Protein AF-A0A5C7N7D4-F1 (afdb_monomer_lite)

Secondary structure (DSSP, 8-state):
-HHHHHHHHHHHHHHHHHHHHHHHHHH-HHHHHHTTT----SHHHHHHHIIIIIIHHHHHHHHHHHHHHS-SHHHHHHHHHHHHHHHHHHHHHHHHH-PPPHHHHHHHHHHHHHHHHHHHHHHHHHTTTSPPPP---

Sequence (137 aa):
MITKRIAQVFLSIMALAFCKVGVEALFTPQAVLANVGIALDNTSALSSMRAVYGGMHLVFGLFCLWGVFKKQVGPLLLVSLYASGFVIGRCAGILLDGKPNEFVTTWLLTELFSLIVSVGLLMAMQRKVEPKPATAL

Structure (mmCIF, N/CA/C/O backbone):
data_AF-A0A5C7N7D4-F1
#
_entry.id   AF-A0A5C7N7D4-F1
#
loop_
_atom_site.group_PDB
_atom_site.id
_atom_site.type_symbol
_atom_site.label_atom_id
_atom_site.label_alt_id
_atom_site.label_comp_id
_atom_site.label_asym_id
_atom_site.label_entity_id
_atom_site.label_seq_id
_atom_site.pdbx_PDB_ins_code
_atom_site.Cartn_x
_atom_site.Cartn_y
_atom_site.Cartn_z
_atom_site.occupancy
_atom_site.B_iso_or_equiv
_atom_site.auth_seq_id
_atom_site.auth_comp_id
_atom_site.auth_asym_id
_atom_site.auth_atom_id
_atom_site.pdbx_PDB_model_num
ATOM 1 N N . MET A 1 1 ? -19.791 0.388 17.184 1.00 74.31 1 MET A N 1
ATOM 2 C CA . MET A 1 1 ? -19.822 -0.818 16.327 1.00 74.31 1 MET A CA 1
ATOM 3 C C . MET A 1 1 ? -19.716 -0.500 14.834 1.00 74.31 1 MET A C 1
ATOM 5 O O . MET A 1 1 ? -18.893 -1.123 14.183 1.00 74.31 1 MET A O 1
ATOM 9 N N . ILE A 1 2 ? -20.448 0.490 14.304 1.00 91.75 2 ILE A N 1
ATOM 10 C CA . ILE A 1 2 ? -20.459 0.832 12.862 1.00 91.75 2 ILE A CA 1
ATOM 11 C C . ILE A 1 2 ? -19.067 1.198 12.306 1.00 91.75 2 ILE A C 1
ATOM 13 O O . ILE A 1 2 ? -18.586 0.522 11.406 1.00 91.75 2 ILE A O 1
ATOM 17 N N . THR A 1 3 ? -18.357 2.170 12.898 1.00 93.50 3 THR A N 1
ATOM 18 C CA . THR A 1 3 ? -16.996 2.577 12.463 1.00 93.50 3 THR A CA 1
ATOM 19 C C . THR A 1 3 ? -16.021 1.400 12.383 1.00 93.50 3 THR A C 1
ATOM 21 O O . THR A 1 3 ? -15.238 1.292 11.447 1.00 93.50 3 THR A O 1
ATOM 24 N N . LYS A 1 4 ? -16.112 0.475 13.349 1.00 94.56 4 LYS A N 1
ATOM 25 C CA . LYS A 1 4 ? -15.281 -0.731 13.400 1.00 94.56 4 LYS A CA 1
ATOM 26 C C . LYS A 1 4 ? -15.526 -1.623 12.177 1.00 94.56 4 LYS A C 1
ATOM 28 O O . LYS A 1 4 ? -14.568 -2.120 11.597 1.00 94.56 4 LYS A O 1
ATOM 33 N N . ARG A 1 5 ? -16.792 -1.815 11.786 1.00 97.06 5 ARG A N 1
ATOM 34 C CA . ARG A 1 5 ? -17.175 -2.609 10.606 1.00 97.06 5 ARG A CA 1
ATOM 35 C C . ARG A 1 5 ? -16.718 -1.947 9.308 1.00 97.06 5 ARG A C 1
ATOM 37 O O . ARG A 1 5 ? -16.140 -2.630 8.475 1.00 97.06 5 ARG A O 1
ATOM 44 N N . ILE A 1 6 ? -16.888 -0.630 9.179 1.00 97.75 6 ILE A N 1
ATOM 45 C CA . ILE A 1 6 ? -16.408 0.124 8.008 1.00 97.75 6 ILE A CA 1
ATOM 46 C C . ILE A 1 6 ? -14.888 -0.027 7.867 1.00 97.75 6 ILE A C 1
ATOM 48 O O . ILE A 1 6 ? -14.402 -0.361 6.791 1.00 97.75 6 ILE A O 1
ATOM 52 N N . ALA A 1 7 ? -14.143 0.114 8.968 1.00 97.75 7 ALA A N 1
ATOM 53 C CA . ALA A 1 7 ? -12.699 -0.093 8.964 1.00 97.75 7 ALA A CA 1
ATOM 54 C C . ALA A 1 7 ? -12.297 -1.525 8.576 1.00 97.75 7 ALA A C 1
ATOM 56 O O . ALA A 1 7 ? -11.320 -1.698 7.860 1.00 97.75 7 ALA A O 1
ATOM 57 N N . GLN A 1 8 ? -13.045 -2.552 8.999 1.00 98.12 8 GLN A N 1
ATOM 58 C CA . GLN A 1 8 ? -12.786 -3.934 8.571 1.00 98.12 8 GLN A CA 1
ATOM 59 C C . GLN A 1 8 ? -12.967 -4.111 7.064 1.00 98.12 8 GLN A C 1
ATOM 61 O O . GLN A 1 8 ? -12.117 -4.729 6.430 1.00 98.12 8 GLN A O 1
ATOM 66 N N . VAL A 1 9 ? -14.043 -3.567 6.492 1.00 98.38 9 VAL A N 1
ATOM 67 C CA . VAL A 1 9 ? -14.297 -3.649 5.046 1.00 98.38 9 VAL A CA 1
ATOM 68 C C . VAL A 1 9 ? -13.196 -2.925 4.277 1.00 98.38 9 VAL A C 1
ATOM 70 O O . VAL A 1 9 ? -12.586 -3.515 3.391 1.00 98.38 9 VAL A O 1
ATOM 73 N N . PHE A 1 10 ? -12.874 -1.692 4.671 1.00 98.56 10 PHE A N 1
ATOM 74 C CA . PHE A 1 10 ? -11.804 -0.917 4.047 1.00 98.56 10 PHE A CA 1
ATOM 75 C C . PHE A 1 10 ? -10.450 -1.640 4.111 1.00 98.56 10 PHE A C 1
ATOM 77 O O . PHE A 1 10 ? -9.804 -1.824 3.084 1.00 98.56 10 PHE A O 1
ATOM 84 N N . LEU A 1 11 ? -10.047 -2.131 5.289 1.00 98.62 11 LEU A N 1
ATOM 85 C CA . LEU A 1 11 ? -8.796 -2.880 5.444 1.00 98.62 11 LEU A CA 1
ATOM 86 C C . LEU A 1 11 ? -8.791 -4.202 4.670 1.00 98.62 11 LEU A C 1
ATOM 88 O O . LEU A 1 11 ? -7.731 -4.618 4.221 1.00 98.62 11 LEU A O 1
ATOM 92 N N . SER A 1 12 ? -9.946 -4.846 4.479 1.00 98.69 12 SER A N 1
ATOM 93 C CA . SER A 1 12 ? -10.046 -6.052 3.645 1.00 98.69 12 SER A CA 1
ATOM 94 C C . SER A 1 12 ? -9.779 -5.727 2.175 1.00 98.69 12 SER A C 1
ATOM 96 O O . SER A 1 12 ? -9.040 -6.447 1.511 1.00 98.69 12 SER A O 1
ATOM 98 N N . ILE A 1 13 ? -10.323 -4.610 1.681 1.00 98.56 13 ILE A N 1
ATOM 99 C CA . ILE A 1 13 ? -10.070 -4.131 0.316 1.00 98.56 13 ILE A CA 1
ATOM 100 C C . ILE A 1 13 ? -8.587 -3.770 0.149 1.00 98.56 13 ILE A C 1
ATOM 102 O O . ILE A 1 13 ? -7.964 -4.203 -0.817 1.00 98.56 13 ILE A O 1
ATOM 106 N N . MET A 1 14 ? -7.998 -3.047 1.109 1.00 98.56 14 MET A N 1
ATOM 107 C CA . MET A 1 14 ? -6.568 -2.707 1.088 1.00 98.56 14 MET A CA 1
ATOM 108 C C . MET A 1 14 ? -5.678 -3.952 1.151 1.00 98.56 14 MET A C 1
ATOM 110 O O . MET A 1 14 ? -4.700 -4.045 0.414 1.00 98.56 14 MET A O 1
ATOM 114 N N . ALA A 1 15 ? -6.036 -4.939 1.979 1.00 98.69 15 ALA A N 1
ATOM 115 C CA . ALA A 1 15 ? -5.319 -6.205 2.057 1.00 98.69 15 ALA A CA 1
ATOM 116 C C . ALA A 1 15 ? -5.294 -6.922 0.704 1.00 98.69 15 ALA A C 1
ATOM 118 O O . ALA A 1 15 ? -4.231 -7.334 0.249 1.00 98.69 15 ALA A O 1
ATOM 119 N N . LEU A 1 16 ? -6.447 -7.023 0.036 1.00 98.56 16 LEU A N 1
ATOM 120 C CA . LEU A 1 16 ? -6.541 -7.629 -1.290 1.00 98.56 16 LEU A CA 1
ATOM 121 C C . LEU A 1 16 ? -5.735 -6.849 -2.333 1.00 98.56 16 LEU A C 1
ATOM 123 O O . LEU A 1 16 ? -4.995 -7.461 -3.099 1.00 98.56 16 LEU A O 1
ATOM 127 N N . ALA A 1 17 ? -5.835 -5.517 -2.345 1.00 97.75 17 ALA A N 1
ATOM 128 C CA . ALA A 1 17 ? -5.104 -4.672 -3.285 1.00 97.75 17 ALA A CA 1
ATOM 129 C C . ALA A 1 17 ? -3.580 -4.813 -3.123 1.00 97.75 17 ALA A C 1
ATOM 131 O O . ALA A 1 17 ? -2.877 -5.075 -4.099 1.00 97.75 17 ALA A O 1
ATOM 132 N N . PHE A 1 18 ? -3.072 -4.716 -1.892 1.00 98.31 18 PHE A N 1
ATOM 133 C CA . PHE A 1 18 ? -1.646 -4.857 -1.607 1.00 98.31 18 PHE A CA 1
ATOM 134 C C . PHE A 1 18 ? -1.126 -6.270 -1.855 1.00 98.31 18 PHE A C 1
ATOM 136 O O . PHE A 1 18 ? -0.067 -6.421 -2.457 1.00 98.31 18 PHE A O 1
ATOM 143 N N . CYS A 1 19 ? -1.868 -7.308 -1.460 1.00 98.50 19 CYS A N 1
ATOM 144 C CA . CYS A 1 19 ? -1.478 -8.684 -1.759 1.00 98.50 19 CYS A CA 1
ATOM 145 C C . CYS A 1 19 ? -1.460 -8.946 -3.267 1.00 98.50 19 CYS A C 1
ATOM 1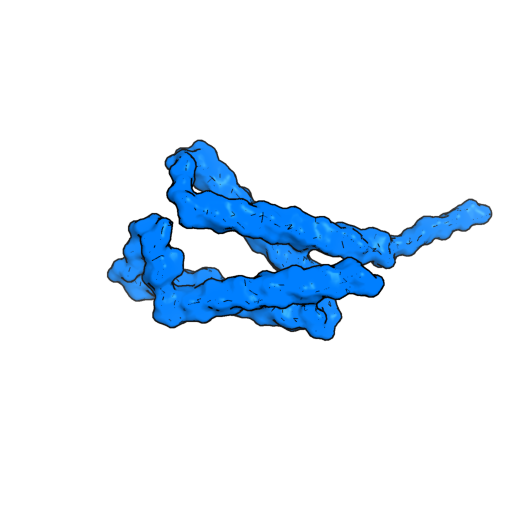47 O O . CYS A 1 19 ? -0.536 -9.595 -3.745 1.00 98.50 19 CYS A O 1
ATOM 149 N N . LYS A 1 20 ? -2.431 -8.418 -4.027 1.00 97.38 20 LYS A N 1
ATOM 150 C CA . LYS A 1 20 ? -2.449 -8.544 -5.489 1.00 97.38 20 LYS A CA 1
ATOM 151 C C . LYS A 1 20 ? -1.185 -7.938 -6.102 1.00 97.38 20 LYS A C 1
ATOM 153 O O . LYS A 1 20 ? -0.479 -8.640 -6.819 1.00 97.38 20 LYS A O 1
ATOM 158 N N . VAL A 1 21 ? -0.886 -6.674 -5.790 1.00 96.25 21 VAL A N 1
ATOM 159 C CA . VAL A 1 21 ? 0.317 -5.988 -6.299 1.00 96.25 21 VAL A CA 1
ATOM 160 C C . VAL A 1 21 ? 1.586 -6.716 -5.853 1.00 96.25 21 VAL A C 1
ATOM 162 O O . VAL A 1 21 ? 2.471 -6.956 -6.670 1.00 96.25 21 VAL A O 1
ATOM 165 N N . GLY A 1 22 ? 1.644 -7.137 -4.587 1.00 98.06 22 GLY A N 1
ATOM 166 C CA . GLY A 1 22 ? 2.772 -7.874 -4.026 1.00 98.06 22 GLY A CA 1
ATOM 167 C C . GLY A 1 22 ? 3.048 -9.191 -4.753 1.00 98.06 22 GLY A C 1
ATOM 168 O O . GLY A 1 22 ? 4.181 -9.475 -5.134 1.00 98.06 22 GLY A O 1
ATOM 169 N N . VAL A 1 23 ? 2.011 -9.991 -5.001 1.00 98.31 23 VAL A N 1
ATOM 170 C CA . VAL A 1 23 ? 2.132 -11.247 -5.753 1.00 98.31 23 VAL A CA 1
ATOM 171 C C . VAL A 1 23 ? 2.547 -10.968 -7.199 1.00 98.31 23 VAL A C 1
ATOM 173 O O . VAL A 1 23 ? 3.503 -11.567 -7.688 1.00 98.31 23 VAL A O 1
ATOM 176 N N . GLU A 1 24 ? 1.893 -10.025 -7.874 1.00 97.06 24 GLU A N 1
ATOM 177 C CA . GLU A 1 24 ? 2.203 -9.685 -9.265 1.00 97.06 24 GLU A CA 1
ATOM 178 C C . GLU A 1 24 ? 3.653 -9.202 -9.428 1.00 97.06 24 GLU A C 1
ATOM 180 O O . GLU A 1 24 ? 4.367 -9.677 -10.307 1.00 97.06 24 GLU A O 1
ATOM 185 N N . ALA A 1 25 ? 4.151 -8.348 -8.534 1.00 97.31 25 ALA A N 1
ATOM 186 C CA . ALA A 1 25 ? 5.536 -7.885 -8.565 1.00 97.31 25 ALA A CA 1
ATOM 187 C C . ALA A 1 25 ? 6.558 -8.975 -8.183 1.00 97.31 25 ALA A C 1
ATOM 189 O O . ALA A 1 25 ? 7.689 -8.957 -8.677 1.00 97.31 25 ALA A O 1
ATOM 190 N N . LEU A 1 26 ? 6.191 -9.946 -7.337 1.00 98.06 26 LEU A N 1
ATOM 191 C CA . LEU A 1 26 ? 7.062 -11.077 -6.988 1.00 98.06 26 LEU A CA 1
ATOM 192 C C . LEU A 1 26 ? 7.281 -12.036 -8.158 1.00 98.06 26 LEU A C 1
ATOM 194 O O . LEU A 1 26 ? 8.400 -12.515 -8.339 1.00 98.06 26 LEU A O 1
ATOM 198 N N . PHE A 1 27 ? 6.253 -12.292 -8.968 1.00 97.88 27 PHE A N 1
ATOM 199 C CA . PHE A 1 27 ? 6.345 -13.244 -10.077 1.00 97.88 27 PHE A CA 1
ATOM 200 C C . PHE A 1 27 ? 6.635 -12.545 -11.413 1.00 97.88 27 PHE A C 1
ATOM 202 O O . PHE A 1 27 ? 7.585 -12.905 -12.110 1.00 97.88 27 PHE A O 1
ATOM 209 N N . THR A 1 28 ? 5.927 -11.460 -11.722 1.00 96.75 28 THR A N 1
ATOM 210 C CA . THR A 1 28 ? 5.936 -10.761 -13.019 1.00 96.75 28 THR A CA 1
ATOM 211 C C . THR A 1 28 ? 6.210 -9.254 -12.850 1.00 96.75 28 THR A C 1
ATOM 213 O O . THR A 1 28 ? 5.330 -8.425 -13.073 1.00 96.75 28 THR A O 1
ATOM 216 N N . PRO A 1 29 ? 7.447 -8.850 -12.499 1.00 96.25 29 PRO A N 1
ATOM 217 C CA . PRO A 1 29 ? 7.762 -7.478 -12.089 1.00 96.25 29 PRO A CA 1
ATOM 218 C C . PRO A 1 29 ? 7.697 -6.502 -13.273 1.00 96.25 29 PRO A C 1
ATOM 220 O O . PRO A 1 29 ? 7.339 -5.341 -13.106 1.00 96.25 29 PRO A O 1
ATOM 223 N N . GLN A 1 30 ? 8.000 -6.986 -14.483 1.00 96.19 30 GLN A N 1
ATOM 224 C CA . GLN A 1 30 ? 7.936 -6.210 -15.716 1.00 96.19 30 GLN A CA 1
ATOM 225 C C . GLN A 1 30 ? 6.498 -5.806 -16.060 1.00 96.19 30 GLN A C 1
ATOM 227 O O . GLN A 1 30 ? 6.281 -4.712 -16.573 1.00 96.19 30 GLN A O 1
ATOM 232 N N . ALA A 1 31 ? 5.511 -6.656 -15.754 1.00 93.38 31 ALA A N 1
ATOM 233 C CA . ALA A 1 31 ? 4.105 -6.362 -16.024 1.00 93.38 31 ALA A CA 1
ATOM 234 C C . ALA A 1 31 ? 3.616 -5.153 -15.207 1.00 93.38 31 ALA A C 1
ATOM 236 O O . ALA A 1 31 ? 2.914 -4.293 -15.736 1.00 93.38 31 ALA A O 1
ATOM 237 N N . VAL A 1 32 ? 4.081 -5.029 -13.958 1.00 93.06 32 VAL A N 1
ATOM 238 C CA . VAL A 1 32 ? 3.730 -3.922 -13.053 1.00 93.06 32 VAL A CA 1
ATOM 239 C C . VAL A 1 32 ? 4.179 -2.566 -13.607 1.00 93.06 32 VAL A C 1
ATOM 241 O O . VAL A 1 32 ? 3.478 -1.568 -13.447 1.00 93.06 32 VAL A O 1
ATOM 244 N N . LEU A 1 33 ? 5.324 -2.524 -14.293 1.00 93.62 33 LEU A N 1
ATOM 245 C CA . LEU A 1 33 ? 5.902 -1.287 -14.827 1.00 93.62 33 LEU A CA 1
ATOM 246 C C . LEU A 1 33 ? 5.632 -1.036 -16.312 1.00 93.62 33 LEU A C 1
ATOM 248 O O . LEU A 1 33 ? 5.955 0.042 -16.814 1.00 93.62 33 LEU A O 1
ATOM 252 N N . ALA A 1 34 ? 5.004 -1.978 -17.015 1.00 91.81 34 ALA A N 1
ATOM 253 C CA . ALA A 1 34 ? 4.703 -1.827 -18.436 1.00 91.81 34 ALA A CA 1
ATOM 254 C C . ALA A 1 34 ? 3.878 -0.556 -18.716 1.00 91.81 34 ALA A C 1
ATOM 256 O O . ALA A 1 34 ? 4.167 0.180 -19.656 1.00 91.81 34 ALA A O 1
ATOM 257 N N . ASN A 1 35 ? 2.922 -0.234 -17.836 1.00 88.75 35 ASN A N 1
ATOM 258 C CA . ASN A 1 35 ? 2.057 0.946 -17.957 1.00 88.75 35 ASN A CA 1
ATOM 259 C C . ASN A 1 35 ? 2.768 2.289 -17.711 1.00 88.75 35 ASN A C 1
ATOM 261 O O . ASN A 1 35 ? 2.171 3.345 -17.916 1.00 88.75 35 ASN A O 1
ATOM 265 N N . VAL A 1 36 ? 4.021 2.272 -17.251 1.00 93.75 36 VAL A N 1
ATOM 266 C CA . VAL A 1 36 ? 4.847 3.476 -17.064 1.00 93.75 36 VAL A CA 1
ATOM 267 C C . VAL A 1 36 ? 6.082 3.488 -17.966 1.00 93.75 36 VAL A C 1
ATOM 269 O O . VAL A 1 36 ? 6.922 4.369 -17.831 1.00 93.75 36 VAL A O 1
ATOM 272 N N . GLY A 1 37 ? 6.188 2.536 -18.901 1.00 92.69 37 GLY A N 1
ATOM 273 C CA . GLY A 1 37 ? 7.250 2.509 -19.908 1.00 92.69 37 GLY A CA 1
ATOM 274 C C . GLY A 1 37 ? 8.643 2.181 -19.366 1.00 92.69 37 GLY A C 1
ATOM 275 O O . GLY A 1 37 ? 9.629 2.453 -20.044 1.00 92.69 37 GLY A O 1
ATOM 276 N N . ILE A 1 38 ? 8.746 1.604 -18.163 1.00 95.12 38 ILE A N 1
ATOM 277 C CA . ILE A 1 38 ? 10.038 1.233 -17.572 1.00 95.12 38 ILE A CA 1
ATOM 278 C C . ILE A 1 38 ? 10.361 -0.225 -17.920 1.00 95.12 38 ILE A C 1
ATOM 280 O O . ILE A 1 38 ? 9.617 -1.146 -17.571 1.00 95.12 38 ILE A O 1
ATOM 284 N N . ALA A 1 39 ? 11.496 -0.433 -18.589 1.00 96.50 39 ALA A N 1
ATOM 285 C CA . ALA A 1 39 ? 12.058 -1.752 -18.857 1.00 96.50 39 ALA A CA 1
ATOM 286 C C . ALA A 1 39 ? 13.026 -2.166 -17.736 1.00 96.50 39 ALA A C 1
ATOM 288 O O . ALA A 1 39 ? 13.908 -1.402 -17.353 1.00 96.50 39 ALA A O 1
ATOM 289 N N . LEU A 1 40 ? 12.860 -3.380 -17.209 1.00 96.12 40 LEU A N 1
ATOM 290 C CA . LEU A 1 40 ? 13.751 -3.991 -16.223 1.00 96.12 40 LEU A CA 1
ATOM 291 C C . LEU A 1 40 ? 14.762 -4.876 -16.957 1.00 96.12 40 LEU A C 1
ATOM 293 O O . LEU A 1 40 ? 14.516 -6.056 -17.196 1.00 96.12 40 LEU A O 1
ATOM 297 N N . ASP A 1 41 ? 15.889 -4.287 -17.343 1.00 96.81 41 ASP A N 1
ATOM 298 C CA . ASP A 1 41 ? 16.874 -4.872 -18.264 1.00 96.81 41 ASP A CA 1
ATOM 299 C C . ASP A 1 41 ? 17.995 -5.677 -17.585 1.00 96.81 41 ASP A C 1
ATOM 301 O O . ASP A 1 41 ? 18.810 -6.310 -18.255 1.00 96.81 41 ASP A O 1
ATOM 305 N N . ASN A 1 42 ? 18.039 -5.689 -16.252 1.00 97.62 42 ASN A N 1
ATOM 306 C CA . ASN A 1 42 ? 19.075 -6.376 -15.493 1.00 97.62 42 ASN A CA 1
ATOM 307 C C . ASN A 1 42 ? 18.538 -7.031 -14.211 1.00 97.62 42 ASN A C 1
ATOM 309 O O . ASN A 1 42 ? 17.452 -6.725 -13.708 1.00 97.62 42 ASN A O 1
ATOM 313 N N . THR A 1 43 ? 19.327 -7.953 -13.659 1.00 97.81 43 THR A N 1
ATOM 314 C CA . THR A 1 43 ? 18.958 -8.742 -12.474 1.00 97.81 43 THR A CA 1
ATOM 315 C C . THR A 1 43 ? 18.759 -7.882 -11.226 1.00 97.81 43 THR A C 1
ATOM 317 O O . THR A 1 43 ? 17.868 -8.172 -10.426 1.00 97.81 43 THR A O 1
ATOM 320 N N . SER A 1 44 ? 19.519 -6.797 -11.073 1.00 97.94 44 SER A N 1
ATOM 321 C CA . SER A 1 44 ? 19.391 -5.866 -9.947 1.00 97.94 44 SER A CA 1
ATOM 322 C C . SER A 1 44 ? 18.094 -5.057 -10.008 1.00 97.94 44 SER A C 1
ATOM 324 O O . SER A 1 44 ? 17.449 -4.865 -8.975 1.00 97.94 44 SER A O 1
ATOM 326 N N . ALA A 1 45 ? 17.663 -4.641 -11.201 1.00 97.50 45 ALA A N 1
ATOM 327 C CA . ALA A 1 45 ? 16.390 -3.954 -11.417 1.00 97.50 45 ALA A CA 1
ATOM 328 C C . ALA A 1 45 ? 15.203 -4.880 -11.104 1.00 97.50 45 ALA A C 1
ATOM 330 O O . ALA A 1 45 ? 14.295 -4.509 -10.355 1.00 97.50 45 ALA A O 1
ATOM 331 N N . LEU A 1 46 ? 15.251 -6.127 -11.591 1.00 97.94 46 LEU A N 1
ATOM 332 C CA . LEU A 1 46 ? 14.249 -7.154 -11.283 1.00 97.94 46 LEU A CA 1
ATOM 333 C C . LEU A 1 46 ? 14.180 -7.454 -9.779 1.00 97.94 46 LEU A C 1
ATOM 335 O O . LEU A 1 46 ? 13.090 -7.505 -9.206 1.00 97.94 46 LEU A O 1
ATOM 339 N N . SER A 1 47 ? 15.337 -7.630 -9.134 1.00 97.94 47 SER A N 1
ATOM 340 C CA . SER A 1 47 ? 15.437 -7.896 -7.694 1.00 97.94 47 SER A CA 1
ATOM 341 C C . SER A 1 47 ? 14.873 -6.740 -6.861 1.00 97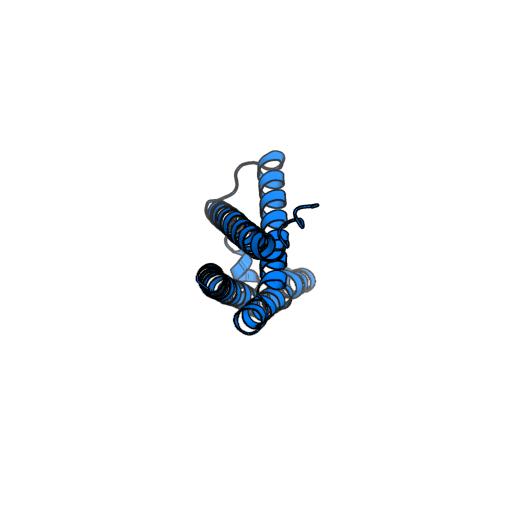.94 47 SER A C 1
ATOM 343 O O . SER A 1 47 ? 14.041 -6.955 -5.979 1.00 97.94 47 SER A O 1
ATOM 345 N N . SER A 1 48 ? 15.235 -5.500 -7.200 1.00 97.50 48 SER A N 1
ATOM 346 C CA . SER A 1 48 ? 14.730 -4.295 -6.528 1.00 97.50 48 SER A CA 1
ATOM 347 C C . SER A 1 48 ? 13.208 -4.187 -6.620 1.00 97.50 48 SER A C 1
ATOM 349 O O . SER A 1 48 ? 12.536 -3.949 -5.616 1.00 97.50 48 SER A O 1
ATOM 351 N N . MET A 1 49 ? 12.642 -4.441 -7.803 1.00 96.75 49 MET A N 1
ATOM 352 C CA . MET A 1 49 ? 11.192 -4.426 -7.996 1.00 96.75 49 MET A CA 1
ATOM 353 C C . MET A 1 49 ? 10.480 -5.517 -7.195 1.00 96.75 49 MET A C 1
ATOM 355 O O . MET A 1 49 ? 9.452 -5.249 -6.571 1.00 96.75 49 MET A O 1
ATOM 359 N N . ARG A 1 50 ? 11.048 -6.726 -7.138 1.00 98.31 50 ARG A N 1
ATOM 360 C CA . ARG A 1 50 ? 10.533 -7.821 -6.300 1.00 98.31 50 ARG A CA 1
ATOM 361 C C . ARG A 1 50 ? 10.557 -7.487 -4.819 1.00 98.31 50 ARG A C 1
ATOM 363 O O . ARG A 1 50 ? 9.629 -7.852 -4.106 1.00 98.31 50 ARG A O 1
ATOM 370 N N . ALA A 1 51 ? 11.588 -6.797 -4.352 1.00 98.12 51 ALA A N 1
ATOM 371 C CA . ALA A 1 51 ? 11.686 -6.400 -2.956 1.00 98.12 51 ALA A CA 1
ATOM 372 C C . ALA A 1 51 ? 10.656 -5.309 -2.606 1.00 98.12 51 ALA A C 1
ATOM 374 O O . ALA A 1 51 ? 9.856 -5.487 -1.685 1.00 98.12 51 ALA A O 1
ATOM 375 N N . VAL A 1 52 ? 10.645 -4.204 -3.360 1.00 96.69 52 VAL A N 1
ATOM 376 C CA . VAL A 1 52 ? 9.863 -2.996 -3.036 1.00 96.69 52 VAL A CA 1
ATOM 377 C C . VAL A 1 52 ? 8.388 -3.136 -3.413 1.00 96.69 52 VAL A C 1
ATOM 379 O O . VAL A 1 52 ? 7.507 -2.868 -2.599 1.00 96.69 52 VAL A O 1
ATOM 382 N N . TYR A 1 53 ? 8.084 -3.576 -4.631 1.00 95.50 53 TYR A N 1
ATOM 383 C CA . TYR A 1 53 ? 6.692 -3.736 -5.064 1.00 95.50 53 TYR A CA 1
ATOM 384 C C . TYR A 1 53 ? 6.135 -5.113 -4.725 1.00 95.50 53 TYR A C 1
ATOM 386 O O . TYR A 1 53 ? 4.929 -5.253 -4.578 1.00 95.50 53 TYR A O 1
ATOM 394 N N . GLY A 1 54 ? 7.002 -6.116 -4.574 1.00 98.06 54 GLY A N 1
ATOM 395 C CA . GLY A 1 54 ? 6.599 -7.474 -4.236 1.00 98.06 54 GLY A CA 1
ATOM 396 C C . GLY A 1 54 ? 6.490 -7.712 -2.734 1.00 98.06 54 GLY A C 1
ATOM 397 O O . GLY A 1 54 ? 5.418 -7.595 -2.140 1.00 98.06 54 GLY A O 1
ATOM 398 N N . GLY A 1 55 ? 7.616 -8.057 -2.109 1.00 98.19 55 GLY A N 1
ATOM 399 C CA . GLY A 1 55 ? 7.678 -8.472 -0.708 1.00 98.19 55 GLY A CA 1
ATOM 400 C C . GLY A 1 55 ? 7.129 -7.427 0.265 1.00 98.19 55 GLY A C 1
ATOM 401 O O . GLY A 1 55 ? 6.335 -7.764 1.142 1.00 98.19 55 GLY A O 1
ATOM 402 N N . MET A 1 56 ? 7.490 -6.154 0.091 1.00 98.12 56 MET A N 1
ATOM 403 C CA . MET A 1 56 ? 7.024 -5.080 0.975 1.00 98.12 56 MET A CA 1
ATOM 404 C C . MET A 1 56 ? 5.501 -4.874 0.891 1.00 98.12 56 MET A C 1
ATOM 406 O O . MET A 1 56 ? 4.837 -4.839 1.928 1.00 98.12 56 MET A O 1
ATOM 410 N N . HIS A 1 57 ? 4.922 -4.821 -0.316 1.00 97.88 57 HIS A N 1
ATOM 411 C CA . HIS A 1 57 ? 3.466 -4.703 -0.473 1.00 97.88 57 HIS A CA 1
ATOM 412 C C . HIS A 1 57 ? 2.740 -5.941 0.056 1.00 97.88 57 HIS A C 1
ATOM 414 O O . HIS A 1 57 ? 1.704 -5.811 0.705 1.00 97.88 57 HIS A O 1
ATOM 420 N N . LEU A 1 58 ? 3.299 -7.139 -0.139 1.00 98.12 58 LEU A N 1
ATOM 421 C CA . LEU A 1 58 ? 2.720 -8.360 0.414 1.00 98.12 58 LEU A CA 1
ATOM 422 C C . LEU A 1 58 ? 2.630 -8.288 1.946 1.00 98.12 58 LEU A C 1
ATOM 424 O O . LEU A 1 58 ? 1.580 -8.586 2.514 1.00 98.12 58 LEU A O 1
ATOM 428 N N . VAL A 1 59 ? 3.683 -7.818 2.621 1.00 98.44 59 VAL A N 1
ATOM 429 C CA . VAL A 1 59 ? 3.667 -7.611 4.079 1.00 98.44 59 VAL A CA 1
ATOM 430 C C . VAL A 1 59 ? 2.623 -6.570 4.488 1.00 98.44 59 VAL A C 1
ATOM 432 O O . VAL A 1 59 ? 1.895 -6.796 5.455 1.00 98.44 59 VAL A O 1
ATOM 435 N N . PHE A 1 60 ? 2.483 -5.464 3.750 1.00 98.50 60 PHE A N 1
ATOM 436 C CA . PHE A 1 60 ? 1.439 -4.469 4.024 1.00 98.50 60 PHE A CA 1
ATOM 437 C C . PHE A 1 60 ? 0.035 -5.066 3.907 1.00 98.50 60 PHE A C 1
ATOM 439 O O . PHE A 1 60 ? -0.810 -4.835 4.777 1.00 98.50 60 PHE A O 1
ATOM 446 N N . GLY A 1 61 ? -0.204 -5.880 2.878 1.00 98.56 61 GLY A N 1
ATOM 447 C CA . GLY A 1 61 ? -1.471 -6.574 2.680 1.00 98.56 61 GLY A CA 1
ATOM 448 C C . GLY A 1 61 ? -1.782 -7.557 3.807 1.00 98.56 61 GLY A C 1
ATOM 449 O O . GLY A 1 61 ? -2.876 -7.526 4.375 1.00 98.56 61 GLY A O 1
ATOM 450 N N . LEU A 1 62 ? -0.799 -8.364 4.212 1.00 98.62 62 LEU A N 1
ATOM 451 C CA . LEU A 1 62 ? -0.933 -9.302 5.329 1.00 98.62 62 LEU A CA 1
ATOM 452 C C . LEU A 1 62 ? -1.161 -8.586 6.668 1.00 98.62 62 LEU A C 1
ATOM 454 O O . LEU A 1 62 ? -1.978 -9.036 7.472 1.00 98.62 62 LEU A O 1
ATOM 458 N N . PHE A 1 63 ? -0.505 -7.447 6.903 1.00 98.75 63 PHE A N 1
ATOM 459 C CA . PHE A 1 63 ? -0.730 -6.643 8.104 1.00 98.75 63 PHE A CA 1
ATOM 460 C C . PHE A 1 63 ? -2.129 -6.008 8.121 1.00 98.75 63 PHE A C 1
ATOM 462 O O . PHE A 1 63 ? -2.792 -5.995 9.162 1.00 98.75 63 PHE A O 1
ATOM 469 N N . CYS A 1 64 ? -2.628 -5.557 6.965 1.00 98.75 64 CYS A N 1
ATOM 470 C CA . CYS A 1 64 ? -4.014 -5.110 6.816 1.00 98.75 64 CYS A CA 1
ATOM 471 C C . CYS A 1 64 ? -5.005 -6.237 7.118 1.00 98.75 64 CYS A C 1
ATOM 473 O O . CYS A 1 64 ? -5.921 -6.038 7.919 1.00 98.75 64 CYS A O 1
ATOM 475 N N . LEU A 1 65 ? -4.781 -7.430 6.558 1.00 98.56 65 LEU A N 1
ATOM 476 C CA . LEU A 1 65 ? -5.617 -8.607 6.793 1.00 98.56 65 LEU A CA 1
ATOM 477 C C . LEU A 1 65 ? -5.627 -9.008 8.273 1.00 98.56 65 LEU A C 1
ATOM 479 O O . LEU A 1 65 ? -6.686 -9.236 8.853 1.00 98.56 65 LEU A O 1
ATOM 483 N N . TRP A 1 66 ? -4.462 -9.022 8.919 1.00 98.56 66 TRP A N 1
ATOM 484 C CA . TRP A 1 66 ? -4.353 -9.234 10.363 1.00 98.56 66 TRP A CA 1
ATOM 485 C C . TRP A 1 66 ? -5.178 -8.202 11.155 1.00 98.56 66 TRP A C 1
ATOM 487 O O . TRP A 1 66 ? -5.893 -8.554 12.101 1.00 98.56 66 TRP A O 1
ATOM 497 N N . GLY A 1 67 ? -5.155 -6.938 10.722 1.00 97.56 67 GLY A N 1
ATOM 498 C CA . GLY A 1 67 ? -5.953 -5.842 11.274 1.00 97.56 67 GLY A CA 1
ATOM 499 C C . GLY A 1 67 ? -7.456 -6.066 11.265 1.00 97.56 67 GLY A C 1
ATOM 500 O O . GLY A 1 67 ? -8.142 -5.672 12.213 1.00 97.56 67 GLY A O 1
ATOM 501 N N . VAL A 1 68 ? -7.965 -6.723 10.219 1.00 97.88 68 VAL A N 1
ATOM 502 C CA . VAL A 1 68 ? -9.388 -7.058 10.075 1.00 97.88 68 VAL A CA 1
ATOM 503 C C . VAL A 1 68 ? -9.857 -7.930 11.243 1.00 97.88 68 VAL A C 1
ATOM 505 O O . VAL A 1 68 ? -10.937 -7.689 11.792 1.00 97.88 68 VAL A O 1
ATOM 508 N N . PHE A 1 69 ? -9.041 -8.899 11.664 1.00 96.81 69 PHE A N 1
ATOM 509 C CA . PHE A 1 69 ? -9.394 -9.867 12.707 1.00 96.81 69 PHE A CA 1
ATOM 510 C C . PHE A 1 69 ? -8.968 -9.452 14.122 1.00 96.81 69 PHE A C 1
ATOM 512 O O . PHE A 1 69 ? -9.532 -9.954 15.095 1.00 96.81 69 PHE A O 1
ATOM 519 N N . LYS A 1 70 ? -7.978 -8.559 14.261 1.00 94.69 70 LYS A N 1
ATOM 520 C CA . LYS A 1 70 ? -7.407 -8.160 15.560 1.00 94.69 70 LYS A CA 1
ATOM 521 C C . LYS A 1 70 ? -7.710 -6.702 15.916 1.00 94.69 70 LYS A C 1
ATOM 523 O O . LYS A 1 70 ? -8.733 -6.430 16.550 1.00 94.69 70 LYS A O 1
ATOM 528 N N . LYS A 1 71 ? -6.820 -5.766 15.564 1.00 93.88 71 LYS A N 1
ATOM 529 C CA . LYS A 1 71 ? -6.938 -4.329 15.869 1.00 93.88 71 LYS A CA 1
ATOM 530 C C . LYS A 1 71 ? -6.713 -3.501 14.604 1.00 93.88 71 LYS A C 1
ATOM 532 O O . LYS A 1 71 ? -5.687 -3.656 13.954 1.00 93.88 71 LYS A O 1
ATOM 537 N N . GLN A 1 72 ? -7.626 -2.573 14.305 1.00 96.19 72 GLN A N 1
ATOM 538 C CA . GLN A 1 72 ? -7.569 -1.783 13.065 1.00 96.19 72 GLN A CA 1
ATOM 539 C C . GLN A 1 72 ? -6.628 -0.576 13.105 1.00 96.19 72 GLN A C 1
ATOM 541 O O . GLN A 1 72 ? -6.172 -0.146 12.054 1.00 96.19 72 GLN A O 1
ATOM 546 N N . VAL A 1 73 ? -6.353 -0.011 14.286 1.00 96.62 73 VAL A N 1
ATOM 547 C CA . VAL A 1 73 ? -5.637 1.275 14.410 1.00 96.62 73 VAL A CA 1
ATOM 548 C C . VAL A 1 73 ? -4.247 1.223 13.769 1.00 96.62 73 VAL A C 1
ATOM 550 O O . VAL A 1 73 ? -3.913 2.104 12.988 1.00 96.62 73 VAL A O 1
ATOM 553 N N . GLY A 1 74 ? -3.459 0.177 14.047 1.00 97.69 74 GLY A N 1
ATOM 554 C CA . GLY A 1 74 ? -2.115 0.027 13.473 1.00 97.69 74 GLY A CA 1
ATOM 555 C C . GLY A 1 74 ? -2.130 -0.074 11.942 1.00 97.69 74 GLY A C 1
ATOM 556 O O . GLY A 1 74 ? -1.449 0.702 11.280 1.00 97.69 74 GLY A O 1
ATOM 557 N N . PRO A 1 75 ? -2.935 -0.970 11.351 1.00 98.31 75 PRO A N 1
ATOM 558 C CA . PRO A 1 75 ? -3.041 -1.069 9.897 1.00 98.31 75 PRO A CA 1
ATOM 559 C C . PRO A 1 75 ? -3.633 0.168 9.214 1.00 98.31 75 PRO A C 1
ATOM 561 O O . PRO A 1 75 ? -3.170 0.543 8.144 1.00 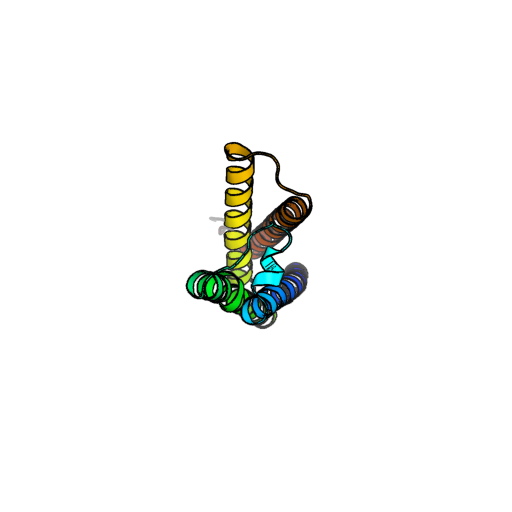98.31 75 PRO A O 1
ATOM 564 N N . LEU A 1 76 ? -4.596 0.859 9.835 1.00 98.38 76 LEU A N 1
ATOM 565 C CA . LEU A 1 76 ? -5.084 2.148 9.327 1.00 98.38 76 LEU A CA 1
ATOM 566 C C . LEU A 1 76 ? -3.986 3.218 9.334 1.00 98.38 76 LEU A C 1
ATOM 568 O O . LEU A 1 76 ? -3.906 4.014 8.398 1.00 98.38 76 LEU A O 1
ATOM 572 N N . LEU A 1 77 ? -3.132 3.231 10.361 1.00 98.44 77 LEU A N 1
ATOM 573 C CA . LEU A 1 77 ? -1.972 4.117 10.411 1.00 98.44 77 LEU A CA 1
ATOM 574 C C . LEU A 1 77 ? -0.976 3.778 9.295 1.00 98.44 77 LEU A C 1
ATOM 576 O O . LEU A 1 77 ? -0.532 4.689 8.602 1.00 98.44 77 LEU A O 1
ATOM 580 N N . LEU A 1 78 ? -0.688 2.491 9.065 1.00 98.50 78 LEU A N 1
ATOM 581 C CA . LEU A 1 78 ? 0.159 2.055 7.951 1.00 98.50 78 LEU A CA 1
ATOM 582 C C . LEU A 1 78 ? -0.388 2.553 6.606 1.00 98.50 78 LEU A C 1
ATOM 584 O O . LEU A 1 78 ? 0.352 3.186 5.861 1.00 98.50 78 LEU A O 1
ATOM 588 N N . VAL A 1 79 ? -1.673 2.309 6.313 1.00 98.56 79 VAL A N 1
ATOM 589 C CA . VAL A 1 79 ? -2.305 2.753 5.055 1.00 98.56 79 VAL A CA 1
ATOM 590 C C . VAL A 1 79 ? -2.227 4.274 4.911 1.00 98.56 79 VAL A C 1
ATOM 592 O O . VAL A 1 79 ? -1.926 4.762 3.827 1.00 98.56 79 VAL A O 1
ATOM 595 N N . SER A 1 80 ? -2.430 5.019 6.002 1.00 98.50 80 SER A N 1
ATOM 596 C CA . SER A 1 80 ? -2.348 6.485 5.990 1.00 98.50 80 SER A CA 1
ATOM 597 C C . SER A 1 80 ? -0.945 6.980 5.644 1.00 98.50 80 SER A C 1
ATOM 599 O O . SER A 1 80 ? -0.805 7.822 4.765 1.00 98.50 80 SER A O 1
ATOM 601 N N . LEU A 1 81 ? 0.091 6.437 6.293 1.00 98.50 81 LEU A N 1
ATOM 602 C CA . LEU A 1 81 ? 1.486 6.823 6.048 1.00 98.50 81 LEU A CA 1
ATOM 603 C C . LEU A 1 81 ? 1.956 6.418 4.646 1.00 98.50 81 LEU A C 1
ATOM 605 O O . LEU A 1 81 ? 2.624 7.190 3.957 1.00 98.50 81 LEU A O 1
ATOM 609 N N . TYR A 1 82 ? 1.573 5.217 4.213 1.00 98.06 82 TYR A N 1
ATOM 610 C CA . TYR A 1 82 ? 1.836 4.725 2.867 1.00 98.06 82 TYR A CA 1
ATOM 611 C C . TYR A 1 82 ? 1.211 5.651 1.815 1.00 98.06 82 TYR A C 1
ATOM 613 O O . TYR A 1 82 ? 1.910 6.158 0.938 1.00 98.06 82 TYR A O 1
ATOM 621 N N . ALA A 1 83 ? -0.091 5.929 1.932 1.00 98.19 83 ALA A N 1
ATOM 622 C CA . ALA A 1 83 ? -0.814 6.739 0.962 1.00 98.19 83 ALA A CA 1
ATOM 623 C C . ALA A 1 83 ? -0.325 8.193 0.961 1.00 98.19 83 ALA A C 1
ATOM 625 O O . ALA A 1 83 ? -0.173 8.778 -0.108 1.00 98.19 83 ALA A O 1
ATOM 626 N N . SER A 1 84 ? 0.006 8.767 2.125 1.00 98.38 84 SER A N 1
ATOM 627 C CA . SER A 1 84 ? 0.594 10.109 2.181 1.00 98.38 84 SER A CA 1
ATOM 628 C C . SER A 1 84 ? 1.947 10.171 1.480 1.00 98.38 84 SER A C 1
ATOM 630 O O . SER A 1 84 ? 2.196 11.114 0.736 1.00 98.38 84 SER A O 1
ATOM 632 N N . GLY A 1 85 ? 2.806 9.161 1.670 1.00 97.94 85 GLY A N 1
ATOM 633 C CA . GLY A 1 85 ? 4.104 9.094 0.997 1.00 97.94 85 GLY A CA 1
ATOM 634 C C . GLY A 1 85 ? 3.962 9.042 -0.524 1.00 97.94 85 GLY A C 1
ATOM 635 O O . GLY A 1 85 ? 4.631 9.793 -1.232 1.00 97.94 85 GLY A O 1
ATOM 636 N N . PHE A 1 86 ? 3.034 8.221 -1.020 1.00 97.00 86 PHE A N 1
ATOM 637 C CA . PHE A 1 86 ? 2.722 8.137 -2.446 1.00 97.00 86 PHE A CA 1
ATOM 638 C C . PHE A 1 86 ? 2.183 9.456 -3.006 1.00 97.00 86 PHE A C 1
ATOM 640 O O . PHE A 1 86 ? 2.739 9.966 -3.975 1.00 97.00 86 PHE A O 1
ATOM 647 N N . VAL A 1 87 ? 1.180 10.061 -2.359 1.00 98.25 87 VAL A N 1
ATOM 648 C CA . VAL A 1 87 ? 0.612 11.350 -2.788 1.00 98.25 87 VAL A CA 1
ATOM 649 C C . VAL A 1 87 ? 1.687 12.435 -2.839 1.00 98.25 87 VAL A C 1
ATOM 651 O O . VAL A 1 87 ? 1.774 13.156 -3.830 1.00 98.25 87 VAL A O 1
ATOM 654 N N . ILE A 1 88 ? 2.543 12.530 -1.816 1.00 98.38 88 ILE A N 1
ATOM 655 C CA . ILE A 1 88 ? 3.652 13.494 -1.794 1.00 98.38 88 ILE A CA 1
ATOM 656 C C . ILE A 1 88 ? 4.604 13.240 -2.967 1.00 98.38 88 ILE A C 1
ATOM 658 O O . ILE A 1 88 ? 4.937 14.178 -3.689 1.00 98.38 88 ILE A O 1
ATOM 662 N N . GLY A 1 89 ? 4.998 11.984 -3.200 1.00 97.69 89 GLY A N 1
ATOM 663 C CA . GLY A 1 89 ? 5.866 11.615 -4.318 1.00 97.69 89 GLY A CA 1
ATOM 664 C C . GLY A 1 89 ? 5.258 11.944 -5.685 1.00 97.69 89 GLY A C 1
ATOM 665 O O . GLY A 1 89 ? 5.941 12.487 -6.550 1.00 97.69 89 GLY A O 1
ATOM 666 N N . ARG A 1 90 ? 3.958 11.688 -5.877 1.00 96.56 90 ARG A N 1
ATOM 667 C CA . ARG A 1 90 ? 3.235 12.035 -7.110 1.00 96.56 90 ARG A CA 1
ATOM 668 C C . ARG A 1 90 ? 3.141 13.539 -7.317 1.00 96.56 90 ARG A C 1
ATOM 670 O O . ARG A 1 90 ? 3.390 14.001 -8.423 1.00 96.56 90 ARG A O 1
ATOM 677 N N . CYS A 1 91 ? 2.807 14.300 -6.277 1.00 97.50 91 CYS A N 1
ATOM 678 C CA . CYS A 1 91 ? 2.753 15.758 -6.352 1.00 97.50 91 CYS A CA 1
ATOM 679 C C . CYS A 1 91 ? 4.127 16.353 -6.679 1.00 97.50 91 CYS A C 1
ATOM 681 O O . CYS A 1 91 ? 4.208 17.251 -7.512 1.00 97.50 91 CYS A O 1
ATOM 683 N N . ALA A 1 92 ? 5.198 15.829 -6.073 1.00 98.25 92 ALA A N 1
ATOM 684 C CA . ALA A 1 92 ? 6.562 16.229 -6.398 1.00 98.25 92 ALA A CA 1
ATOM 685 C C . ALA A 1 92 ? 6.892 15.942 -7.870 1.00 98.25 92 ALA A C 1
ATOM 687 O O . ALA A 1 92 ? 7.330 16.847 -8.569 1.00 98.25 92 ALA A O 1
ATOM 688 N N . GLY A 1 93 ? 6.599 14.736 -8.368 1.00 97.31 93 GLY A N 1
ATOM 689 C CA . GLY A 1 93 ? 6.798 14.398 -9.783 1.00 97.31 93 GLY A CA 1
ATOM 690 C C . GLY A 1 93 ? 5.974 15.274 -10.732 1.00 97.31 93 GLY A C 1
ATOM 691 O O . GLY A 1 93 ? 6.487 15.745 -11.735 1.00 97.31 93 GLY A O 1
ATOM 692 N N . ILE A 1 94 ? 4.718 15.588 -10.395 1.00 97.25 94 ILE A N 1
ATOM 693 C CA . ILE A 1 94 ? 3.893 16.503 -11.203 1.00 97.25 94 ILE A CA 1
ATOM 694 C C . ILE A 1 94 ? 4.503 17.906 -11.256 1.00 97.25 94 ILE A C 1
ATOM 696 O O . ILE A 1 94 ? 4.494 18.541 -12.309 1.00 97.25 94 ILE A O 1
ATOM 700 N N . LEU A 1 95 ? 5.007 18.395 -10.123 1.00 98.06 95 LEU A N 1
ATOM 701 C CA . LEU A 1 95 ? 5.590 19.728 -10.015 1.00 98.06 95 LEU A CA 1
ATOM 702 C C . LEU A 1 95 ? 6.934 19.840 -10.747 1.00 98.06 95 LEU A C 1
ATOM 704 O O . LEU A 1 95 ? 7.212 20.881 -11.335 1.00 98.06 95 LEU A O 1
ATOM 708 N N . LEU A 1 96 ? 7.761 18.795 -10.680 1.00 98.31 96 LEU A N 1
ATOM 709 C CA . LEU A 1 96 ? 9.128 18.797 -11.202 1.00 98.31 96 LEU A CA 1
ATOM 710 C C . LEU A 1 96 ? 9.210 18.309 -12.654 1.00 98.31 96 LEU A C 1
ATOM 712 O O . LEU A 1 96 ? 9.921 18.910 -13.455 1.00 98.31 96 LEU A O 1
ATOM 716 N N . ASP A 1 97 ? 8.461 17.260 -12.994 1.00 97.19 97 ASP A N 1
ATOM 717 C CA . ASP A 1 97 ? 8.565 16.536 -14.268 1.00 97.19 97 ASP A CA 1
ATOM 718 C C . ASP A 1 97 ? 7.320 16.712 -15.163 1.00 97.19 97 ASP A C 1
ATOM 720 O O . ASP A 1 97 ? 7.345 16.384 -16.350 1.00 97.19 97 ASP A O 1
ATOM 724 N N . GLY A 1 98 ? 6.226 17.260 -14.622 1.00 95.88 98 GLY A N 1
ATOM 725 C CA . GLY A 1 98 ? 4.993 17.554 -15.353 1.00 95.88 98 GLY A CA 1
ATOM 726 C C . GLY A 1 98 ? 3.913 16.468 -15.266 1.00 95.88 98 GLY A C 1
ATOM 727 O O . GLY A 1 98 ? 3.961 15.534 -14.465 1.00 95.88 98 GLY A O 1
ATOM 728 N N . LYS A 1 99 ? 2.855 16.616 -16.076 1.00 94.12 99 LYS A N 1
ATOM 729 C CA . LYS A 1 99 ? 1.655 15.767 -15.988 1.00 94.12 99 LYS A CA 1
ATOM 730 C C . LYS A 1 99 ? 1.964 14.305 -16.375 1.00 94.12 99 LYS A C 1
ATOM 732 O O . LYS A 1 99 ? 2.443 14.072 -17.483 1.00 94.12 99 LYS A O 1
ATOM 737 N N . PRO A 1 100 ? 1.608 13.315 -15.535 1.00 94.88 100 PRO A N 1
ATOM 738 C CA . PRO A 1 100 ? 1.838 11.912 -15.836 1.00 94.88 100 PRO A CA 1
ATOM 739 C C . PRO A 1 100 ? 0.747 11.335 -16.752 1.00 94.88 100 PRO A C 1
ATOM 741 O O . PRO A 1 100 ? -0.267 11.974 -17.043 1.00 94.88 100 PRO A O 1
ATOM 744 N N . ASN A 1 101 ? 0.938 10.089 -17.186 1.00 94.12 101 ASN A N 1
ATOM 745 C CA . ASN A 1 101 ? -0.050 9.367 -17.986 1.00 94.12 101 ASN A CA 1
ATOM 746 C C . ASN A 1 101 ? -1.328 9.012 -17.189 1.00 94.12 101 ASN A C 1
ATOM 748 O O . ASN A 1 101 ? -1.413 9.191 -15.968 1.00 94.12 101 ASN A O 1
ATOM 752 N N . GLU A 1 102 ? -2.344 8.493 -17.882 1.00 94.56 102 GLU A N 1
ATOM 753 C CA . GLU A 1 102 ? -3.642 8.160 -17.275 1.00 94.56 102 GLU A CA 1
ATOM 754 C C . GLU A 1 102 ? -3.546 7.072 -16.199 1.00 94.56 102 GLU A C 1
ATOM 756 O O . GLU A 1 102 ? -4.226 7.151 -15.174 1.00 94.56 102 GLU A O 1
ATOM 761 N N . PHE A 1 103 ? -2.663 6.088 -16.391 1.00 93.88 103 PHE A N 1
ATOM 762 C CA . PHE A 1 103 ? -2.438 5.020 -15.421 1.00 93.88 103 PHE A CA 1
ATOM 763 C C . PHE A 1 103 ? -1.962 5.588 -14.082 1.00 93.88 103 PHE A C 1
ATOM 765 O O . PHE A 1 103 ? -2.582 5.359 -13.045 1.00 93.88 103 PHE A O 1
ATOM 772 N N . VAL A 1 104 ? -0.901 6.395 -14.103 1.00 94.75 104 VAL A N 1
ATOM 773 C CA . VAL A 1 104 ? -0.365 7.053 -12.907 1.00 94.75 104 VAL A CA 1
ATOM 774 C C . VAL A 1 104 ? -1.378 8.025 -12.304 1.00 94.75 104 VAL A C 1
ATOM 776 O O . VAL A 1 104 ? -1.504 8.091 -11.084 1.00 94.75 104 VAL A O 1
ATOM 779 N N . THR A 1 105 ? -2.138 8.738 -13.136 1.00 95.88 105 THR A N 1
ATOM 780 C CA . THR A 1 105 ? -3.211 9.625 -12.662 1.00 95.88 105 THR A CA 1
ATOM 781 C C . THR A 1 105 ? -4.282 8.847 -11.885 1.00 95.88 105 THR A C 1
ATOM 783 O O . THR A 1 105 ? -4.713 9.280 -10.818 1.00 95.88 105 THR A O 1
ATOM 786 N N . THR A 1 106 ? -4.671 7.663 -12.363 1.00 95.75 106 THR A N 1
ATOM 787 C CA . THR A 1 106 ? -5.639 6.783 -11.683 1.00 95.75 106 THR A CA 1
ATOM 788 C C . THR A 1 106 ? -5.108 6.280 -10.339 1.00 95.75 106 THR A C 1
ATOM 790 O O . THR A 1 106 ? -5.843 6.237 -9.347 1.00 95.75 106 THR A O 1
ATOM 793 N N . TRP A 1 107 ? -3.816 5.947 -10.278 1.00 94.38 107 TRP A N 1
ATOM 794 C CA . TRP A 1 107 ? -3.154 5.584 -9.026 1.00 94.38 107 TRP A CA 1
ATOM 795 C C . TRP A 1 107 ? -3.139 6.741 -8.032 1.00 94.38 107 TRP A C 1
ATOM 797 O O . TRP A 1 107 ? -3.550 6.535 -6.895 1.00 94.38 107 TRP A O 1
ATOM 807 N N . LEU A 1 108 ? -2.805 7.961 -8.463 1.00 97.00 108 LEU A N 1
ATOM 808 C CA . LEU A 1 108 ? -2.859 9.147 -7.602 1.00 97.00 108 LEU A CA 1
ATOM 809 C C . LEU A 1 108 ? -4.255 9.364 -6.997 1.00 97.00 108 LEU A C 1
ATOM 811 O O . LEU A 1 108 ? -4.385 9.623 -5.801 1.00 97.00 108 LEU A O 1
ATOM 815 N N . LEU A 1 109 ? -5.321 9.213 -7.788 1.00 97.31 109 LEU A N 1
ATOM 816 C CA . LEU A 1 109 ? -6.691 9.315 -7.271 1.00 97.31 109 LEU A CA 1
ATOM 817 C C . LEU A 1 109 ? -7.003 8.215 -6.247 1.00 97.31 109 LE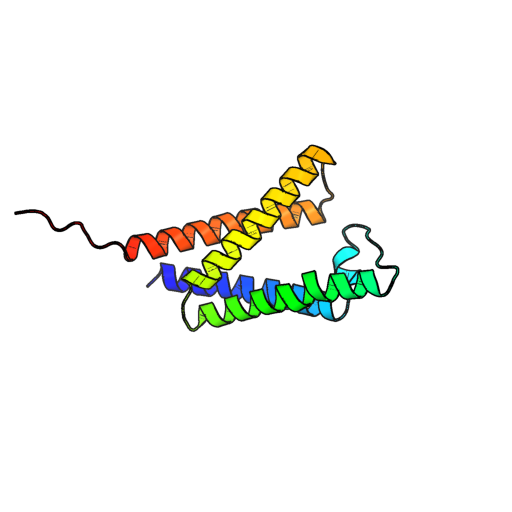U A C 1
ATOM 819 O O . LEU A 1 109 ? -7.634 8.479 -5.222 1.00 97.31 109 LEU A O 1
ATOM 823 N N . THR A 1 110 ? -6.530 6.994 -6.496 1.00 96.31 110 THR A N 1
ATOM 824 C CA . THR A 1 110 ? -6.693 5.858 -5.577 1.00 96.31 110 THR A CA 1
ATOM 825 C C . THR A 1 110 ? -5.928 6.080 -4.270 1.00 96.31 110 THR A C 1
ATOM 827 O O . THR A 1 110 ? -6.450 5.798 -3.188 1.00 96.31 110 THR A O 1
ATOM 830 N N . GLU A 1 111 ? -4.713 6.619 -4.352 1.00 97.81 111 GLU A N 1
ATOM 831 C CA . GLU A 1 111 ? -3.859 6.973 -3.217 1.00 97.81 111 GLU A CA 1
ATOM 832 C C . GLU A 1 111 ? -4.520 8.073 -2.370 1.00 97.81 111 GLU A C 1
ATOM 834 O O . GLU A 1 111 ? -4.668 7.907 -1.159 1.00 97.81 111 GLU A O 1
ATOM 839 N N . LEU A 1 112 ? -5.024 9.143 -3.000 1.00 98.31 112 LEU A N 1
ATOM 840 C CA . LEU A 1 112 ? -5.763 10.217 -2.323 1.00 98.31 112 LEU A CA 1
ATOM 841 C C . LEU A 1 112 ? -7.028 9.710 -1.629 1.00 98.31 112 LEU A C 1
ATOM 843 O O . LEU A 1 112 ? -7.266 10.025 -0.462 1.00 98.31 112 LEU A O 1
ATOM 847 N N . PHE A 1 113 ? -7.833 8.906 -2.324 1.00 98.38 113 PHE A N 1
ATOM 848 C CA . PHE A 1 113 ? -9.033 8.312 -1.742 1.00 98.38 113 PHE A CA 1
ATOM 849 C C . PHE A 1 113 ? -8.686 7.453 -0.521 1.00 98.38 113 PHE A C 1
ATOM 851 O O . PHE A 1 113 ? -9.291 7.599 0.543 1.00 98.38 113 PHE A O 1
ATOM 858 N N . SER A 1 114 ? -7.671 6.596 -0.654 1.00 98.19 114 SER A N 1
ATOM 859 C CA . SER A 1 114 ? -7.229 5.708 0.422 1.00 98.19 114 SER A CA 1
ATOM 860 C C . SER A 1 114 ? -6.726 6.494 1.630 1.00 98.19 114 SER A C 1
ATOM 862 O O . SER A 1 114 ? -7.087 6.146 2.751 1.00 98.19 114 SER A O 1
ATOM 864 N N . LEU A 1 115 ? -5.978 7.581 1.406 1.00 98.62 115 LEU A N 1
ATOM 865 C CA . LEU A 1 115 ? -5.497 8.486 2.451 1.00 98.62 115 LEU A CA 1
ATOM 866 C C . LEU A 1 115 ? -6.652 9.136 3.221 1.00 98.62 115 LEU A C 1
ATOM 868 O O . LEU A 1 115 ? -6.677 9.106 4.451 1.00 98.62 115 LEU A O 1
ATOM 872 N N . ILE A 1 116 ? -7.623 9.712 2.507 1.00 98.56 116 ILE A N 1
ATOM 873 C CA . ILE A 1 116 ? -8.771 10.391 3.125 1.00 98.56 116 ILE A CA 1
ATOM 874 C C . ILE A 1 116 ? -9.566 9.401 3.983 1.00 98.56 116 ILE A C 1
ATOM 876 O O . ILE A 1 116 ? -9.895 9.693 5.136 1.00 98.56 116 ILE A O 1
ATOM 880 N N . VAL A 1 117 ? -9.846 8.211 3.445 1.00 98.50 117 VAL A N 1
ATOM 881 C CA . VAL A 1 117 ? -10.609 7.181 4.156 1.00 98.50 117 VAL A CA 1
ATOM 882 C C . VAL A 1 117 ? -9.834 6.650 5.361 1.00 98.50 117 VAL A C 1
ATOM 884 O O . VAL A 1 117 ? -10.406 6.543 6.448 1.00 98.50 117 VAL A O 1
ATOM 887 N N . SER A 1 118 ? -8.541 6.345 5.217 1.00 98.38 118 SER A N 1
ATOM 888 C CA . SER A 1 118 ? -7.742 5.781 6.306 1.00 98.38 118 SER A CA 1
ATOM 889 C C . SER A 1 118 ? -7.568 6.771 7.459 1.00 98.38 118 SER A C 1
ATOM 891 O O . SER A 1 118 ? -7.777 6.392 8.614 1.00 98.38 118 SER A O 1
ATOM 893 N N . VAL A 1 119 ? -7.281 8.043 7.161 1.00 98.25 119 VAL A N 1
ATOM 894 C CA . VAL A 1 119 ? -7.150 9.112 8.163 1.00 98.25 119 VAL A CA 1
ATOM 895 C C . VAL A 1 119 ? -8.491 9.392 8.836 1.00 98.25 119 VAL A C 1
ATOM 897 O O . VAL A 1 119 ? -8.561 9.445 10.065 1.00 98.25 119 VAL A O 1
ATOM 900 N N . GLY A 1 120 ? -9.575 9.502 8.063 1.00 98.00 120 GLY A N 1
ATOM 901 C CA . GLY A 1 120 ? -10.915 9.725 8.605 1.00 98.00 120 GLY A CA 1
ATOM 902 C C . GLY A 1 120 ? -11.353 8.611 9.560 1.00 98.00 120 GLY A C 1
ATOM 903 O O . GLY A 1 120 ? -11.860 8.880 10.653 1.00 98.00 120 GLY A O 1
ATOM 904 N N . LEU A 1 121 ? -11.098 7.350 9.195 1.00 97.56 121 LEU A N 1
ATOM 905 C CA . LEU A 1 121 ? -11.367 6.199 10.059 1.00 97.56 121 LEU A CA 1
ATOM 906 C C . LEU A 1 121 ? -10.479 6.191 11.306 1.00 97.56 121 LEU A C 1
ATOM 908 O O . LEU A 1 121 ? -10.981 5.915 12.397 1.00 97.56 121 LEU A O 1
ATOM 912 N N . LEU A 1 122 ? -9.191 6.518 11.172 1.00 96.44 122 LEU A N 1
ATOM 913 C CA . LEU A 1 122 ? -8.254 6.583 12.293 1.00 96.44 122 LEU A CA 1
ATOM 914 C C . LEU A 1 122 ? -8.696 7.632 13.325 1.00 96.44 122 LEU A C 1
ATOM 916 O O . LEU A 1 122 ? -8.853 7.305 14.503 1.00 96.44 122 LEU A O 1
ATOM 920 N N . MET A 1 123 ? -9.008 8.851 12.874 1.00 95.81 123 MET A N 1
ATOM 921 C CA . MET A 1 123 ? -9.511 9.935 13.725 1.00 95.81 123 MET A CA 1
ATOM 922 C C . MET A 1 123 ? -10.836 9.560 14.403 1.00 95.81 123 MET A C 1
ATOM 924 O O . MET A 1 12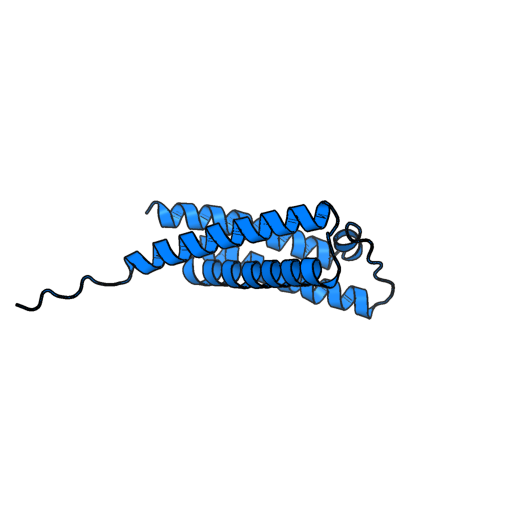3 ? -11.009 9.763 15.607 1.00 95.81 123 MET A O 1
ATOM 928 N N . ALA A 1 124 ? -11.773 8.962 13.661 1.00 94.56 124 ALA A N 1
ATOM 929 C CA . ALA A 1 124 ? -13.058 8.529 14.208 1.00 94.56 124 ALA A CA 1
ATOM 930 C C . ALA A 1 124 ? -12.918 7.420 15.268 1.00 94.56 124 ALA A C 1
ATOM 932 O O . ALA A 1 124 ? -13.762 7.304 16.161 1.00 94.56 124 ALA A O 1
ATOM 933 N N . MET A 1 125 ? -11.871 6.595 15.178 1.00 90.19 125 MET A N 1
ATOM 934 C CA . MET A 1 125 ? -11.570 5.562 16.169 1.00 90.19 125 MET A CA 1
ATOM 935 C C . MET A 1 125 ? -10.857 6.124 17.404 1.00 90.19 125 MET A C 1
ATOM 937 O O . MET A 1 125 ? -11.166 5.680 18.506 1.00 90.19 125 MET A O 1
ATOM 941 N N . GLN A 1 126 ? -9.970 7.111 17.249 1.00 84.94 126 GLN A N 1
ATOM 942 C CA . GLN A 1 126 ? -9.249 7.743 18.363 1.00 84.94 126 GLN A CA 1
ATOM 943 C C . GLN A 1 126 ? -10.141 8.647 19.222 1.00 84.94 126 GLN A C 1
ATOM 945 O O . GLN A 1 126 ? -10.057 8.591 20.445 1.00 84.94 126 GLN A O 1
ATOM 950 N N . ARG A 1 127 ? -11.088 9.380 18.621 1.00 80.50 127 ARG A N 1
ATOM 951 C CA . ARG A 1 127 ? -12.067 10.209 19.360 1.00 80.50 127 ARG A CA 1
ATOM 952 C C . ARG A 1 127 ? -12.951 9.428 20.339 1.00 80.50 127 ARG A C 1
ATOM 954 O O . ARG A 1 127 ? -13.589 10.021 21.196 1.00 80.50 127 ARG A O 1
ATOM 961 N N . LYS A 1 128 ? -13.032 8.100 20.208 1.00 65.62 128 LYS A N 1
ATOM 962 C CA . LYS A 1 128 ? -13.760 7.233 21.151 1.00 65.62 128 LYS A CA 1
ATOM 963 C C . LYS A 1 128 ? -12.914 6.768 22.334 1.00 65.62 128 L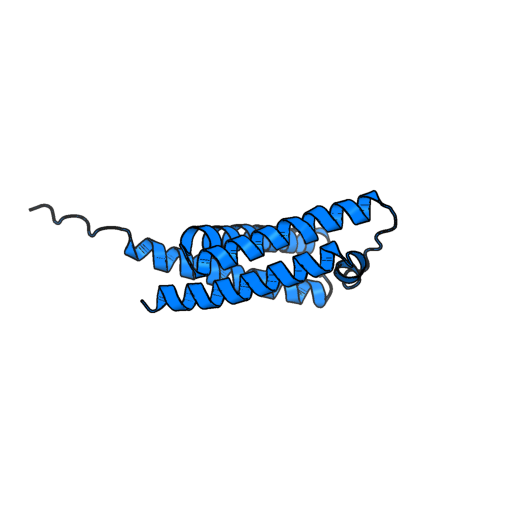YS A C 1
ATOM 965 O O . LYS A 1 128 ? -13.462 6.131 23.227 1.00 65.62 128 LYS A O 1
ATOM 970 N N . VAL A 1 129 ? -11.607 7.017 22.302 1.00 59.59 129 VAL A N 1
ATOM 971 C CA . VAL A 1 129 ? -10.647 6.566 23.316 1.00 59.59 129 VAL A CA 1
ATOM 972 C C . VAL A 1 129 ? -10.359 7.664 24.346 1.00 59.59 129 VAL A C 1
ATOM 974 O O . VAL A 1 129 ? -10.034 7.330 25.480 1.00 59.59 129 VAL A O 1
ATOM 977 N N . GLU A 1 130 ? -10.530 8.948 24.009 1.00 54.03 130 GLU A N 1
ATOM 978 C CA . GLU A 1 130 ? -10.384 10.044 24.980 1.00 54.03 130 GLU A CA 1
ATOM 979 C C . GLU A 1 130 ? -11.530 10.032 26.019 1.00 54.03 130 GLU A C 1
ATOM 981 O O . GLU A 1 130 ? -12.704 10.118 25.638 1.00 54.03 130 GLU A O 1
ATOM 986 N N . PRO A 1 131 ? -11.237 9.921 27.333 1.00 54.44 131 PRO A N 1
ATOM 987 C CA . PRO A 1 131 ? -12.246 10.057 28.379 1.00 54.44 131 PRO A CA 1
ATOM 988 C C . PRO A 1 131 ? -12.742 11.506 28.459 1.00 54.44 131 PRO A C 1
ATOM 990 O O . PRO A 1 131 ? -11.957 12.442 28.305 1.00 54.44 131 PRO A O 1
ATOM 993 N N . LYS A 1 132 ? -14.034 11.702 28.768 1.00 50.38 132 LYS A N 1
ATOM 994 C CA . LYS A 1 132 ? -14.566 13.017 29.170 1.00 50.38 132 LYS A CA 1
ATOM 995 C C . LYS A 1 132 ? -13.674 13.590 30.286 1.00 50.38 132 LYS A C 1
ATOM 997 O O . LYS A 1 132 ? -13.439 12.858 31.251 1.00 50.38 132 LYS A O 1
ATOM 1002 N N . PRO A 1 133 ? -13.219 14.856 30.206 1.00 56.72 133 PRO A N 1
ATOM 1003 C CA . PRO A 1 133 ? -12.556 15.479 31.340 1.00 56.72 133 PRO A CA 1
ATOM 1004 C C . PRO A 1 133 ? -13.524 15.422 32.521 1.00 56.72 133 PRO A C 1
ATOM 1006 O O . PRO A 1 133 ? -14.698 15.776 32.379 1.00 56.72 133 PRO A O 1
ATOM 1009 N N . ALA A 1 134 ? -13.052 14.891 33.651 1.00 64.94 134 ALA A N 1
ATOM 1010 C CA . ALA A 1 134 ? -13.819 14.892 34.883 1.00 64.94 134 ALA A CA 1
ATOM 1011 C C . ALA A 1 134 ? -14.215 16.344 35.163 1.00 64.94 134 ALA A C 1
ATOM 1013 O O . ALA A 1 134 ? -13.349 17.208 35.289 1.00 64.94 134 ALA A O 1
ATOM 1014 N N . THR A 1 135 ? -15.518 16.618 35.185 1.00 65.81 135 THR A N 1
ATOM 1015 C CA . THR A 1 135 ? -16.060 17.862 35.728 1.00 65.81 135 THR A CA 1
ATOM 1016 C C . THR A 1 135 ? -15.476 18.019 37.123 1.00 65.81 135 THR A C 1
ATOM 1018 O O . THR A 1 135 ? -15.815 17.239 38.012 1.00 65.81 135 THR A O 1
ATOM 1021 N N . ALA A 1 136 ? -14.545 18.962 37.273 1.00 61.34 136 ALA A N 1
ATOM 1022 C CA . ALA A 1 136 ? -14.054 19.393 38.568 1.00 61.34 136 ALA A CA 1
ATOM 1023 C C . ALA A 1 136 ? -15.263 19.946 39.333 1.00 61.34 136 ALA A C 1
ATOM 1025 O O . ALA A 1 136 ? -15.844 20.952 38.921 1.00 61.34 136 ALA A O 1
ATOM 1026 N N . LEU A 1 137 ? -15.693 19.191 40.345 1.00 60.62 137 LEU A N 1
ATOM 1027 C CA . LEU A 1 137 ? -16.587 19.652 41.404 1.00 60.62 137 LEU A CA 1
ATOM 1028 C C . LEU A 1 137 ? -15.787 20.508 42.384 1.00 60.62 137 LEU A C 1
ATOM 1030 O O . LEU A 1 137 ? -14.622 20.129 42.653 1.00 60.62 137 LEU A O 1
#

Radius of gyration: 18.0 Å; chains: 1; bounding box: 40×33×61 Å

pLDDT: mean 93.85, std 10.28, range [50.38, 98.75]

Foldseek 3Di:
DVLLVLLLVLLLVLLVVLLVQQCCLLPPVQVSCVVVVDDQPDPVSSVVSNVPRHPVSNVLSVVSNVCSVPNRLVSLVVLQVVLVVLLVVLVVCCVPVNDGDPVSVVVNVVSVVSNVSSVVSNVVVVVVVDDDPPPDD